Protein AF-A0A351G0K6-F1 (afdb_monomer_lite)

Foldseek 3Di:
DVVVVVVVVVVVVVVVPPPPPDPPPDDDDDDDDDPPDQLVVVVVDDDPVVVVCVVVHPDDNPDDLDDPVHDLADSADPQSVCCQFQVHHCVQQVPRHLDVPGGDCVVRAGVVVVCCVVPVPDADEDEDQNVVCCVPRPPRHPDYDHVVVVVVVVVVVVVVVVPDPDDDD

pLDDT: mean 77.22, std 14.89, range [40.94, 98.0]

Sequence (169 aa):
MLIRSILVFLIALSGYSTLQAQDAVKPHVLVIGIDGLRPDAMQQAKTPNIDTLIQNGAVSFRCQIMGERYRNNDTVTAPGGSSILAGVWADKHGVQRNSFKVKHFDAYPHFFARIKSQFPSLKTASFLDLPQTNECVVARLIFSTDMKRVRRRALDQKKMRSSRPKLPN

Structure (mmCIF, N/CA/C/O backbone):
data_AF-A0A351G0K6-F1
#
_entry.id   AF-A0A351G0K6-F1
#
loop_
_atom_site.group_PDB
_atom_site.id
_atom_site.type_symbol
_atom_site.label_atom_id
_atom_site.label_alt_id
_atom_site.label_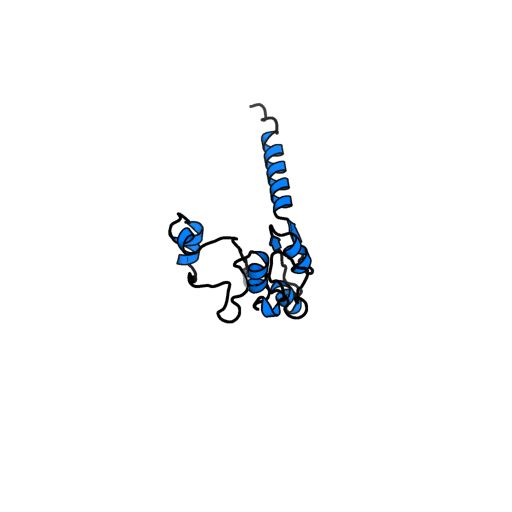comp_id
_atom_site.label_asym_id
_atom_site.label_entity_id
_atom_site.label_seq_id
_atom_site.pdbx_PDB_ins_code
_atom_site.Cartn_x
_atom_site.Cartn_y
_atom_site.Cartn_z
_atom_site.occupancy
_atom_site.B_iso_or_equiv
_atom_site.auth_seq_id
_atom_site.auth_comp_id
_atom_site.auth_asym_id
_atom_site.auth_atom_id
_atom_site.pdbx_PDB_model_num
ATOM 1 N N . MET A 1 1 ? -58.801 2.829 44.694 1.00 62.06 1 MET A N 1
ATOM 2 C CA . MET A 1 1 ? -58.514 2.589 43.257 1.00 62.06 1 MET A CA 1
ATOM 3 C C . MET A 1 1 ? -57.379 3.476 42.740 1.00 62.06 1 MET A C 1
ATOM 5 O O . MET A 1 1 ? -56.520 2.962 42.043 1.00 62.06 1 MET A O 1
ATOM 9 N N . LEU A 1 2 ? -57.292 4.738 43.181 1.00 66.12 2 LEU A N 1
ATOM 10 C CA . LEU A 1 2 ? -56.274 5.717 42.764 1.00 66.12 2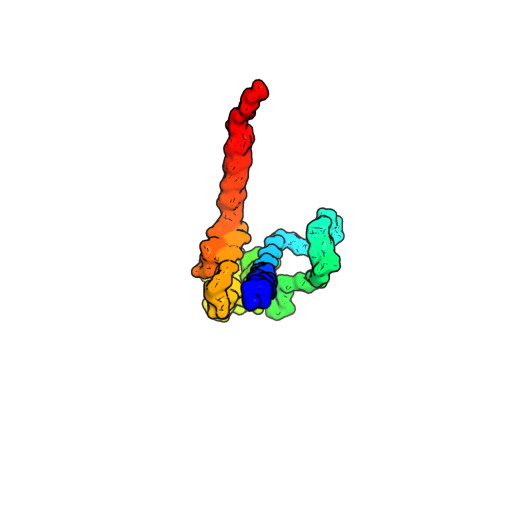 LEU A CA 1
ATOM 11 C C . LEU A 1 2 ? -54.801 5.292 42.988 1.00 66.12 2 LEU A C 1
ATOM 13 O O . LEU A 1 2 ? -53.973 5.448 42.101 1.00 66.12 2 LEU A O 1
ATOM 17 N N . ILE A 1 3 ? -54.479 4.681 44.135 1.00 65.44 3 ILE A N 1
ATOM 18 C CA . ILE A 1 3 ? -53.099 4.279 44.492 1.00 65.44 3 ILE A CA 1
ATOM 19 C C . ILE A 1 3 ? -52.579 3.127 43.611 1.00 65.44 3 ILE A C 1
ATOM 21 O O . ILE A 1 3 ? -51.408 3.107 43.241 1.00 65.44 3 ILE A O 1
ATOM 25 N N . ARG A 1 4 ? -53.456 2.194 43.210 1.00 58.16 4 ARG A N 1
ATOM 26 C CA . ARG A 1 4 ? -53.103 1.102 42.283 1.00 58.16 4 ARG A CA 1
ATOM 27 C C . ARG A 1 4 ? -52.808 1.632 40.878 1.00 58.16 4 ARG A C 1
ATOM 29 O O . ARG A 1 4 ? -51.881 1.151 40.239 1.00 58.16 4 ARG A O 1
ATOM 36 N N . SER A 1 5 ? -53.542 2.649 40.428 1.00 60.28 5 SER A N 1
ATOM 37 C CA . SER A 1 5 ? -53.327 3.286 39.124 1.00 60.28 5 SER A CA 1
ATOM 38 C C . SER A 1 5 ? -52.017 4.081 39.062 1.00 60.28 5 SER A C 1
ATOM 40 O O . SER A 1 5 ? -51.322 4.018 38.053 1.00 60.28 5 SER A O 1
ATOM 42 N N . ILE A 1 6 ? -51.632 4.763 40.149 1.00 68.62 6 ILE A N 1
ATOM 43 C CA . ILE A 1 6 ? -50.361 5.508 40.237 1.00 68.62 6 ILE A CA 1
ATOM 44 C C . ILE A 1 6 ? -49.155 4.555 40.234 1.00 68.62 6 ILE A C 1
ATOM 46 O O . ILE A 1 6 ? -48.156 4.824 39.570 1.00 68.62 6 ILE A O 1
ATOM 50 N N . LEU A 1 7 ? -49.260 3.408 40.916 1.00 61.66 7 LEU A N 1
ATOM 51 C CA . LEU A 1 7 ? -48.182 2.417 40.972 1.00 61.66 7 LEU A CA 1
ATOM 52 C C . LEU A 1 7 ? -47.925 1.756 39.605 1.00 61.66 7 LEU A C 1
ATOM 54 O O . LEU A 1 7 ? -46.775 1.586 39.211 1.00 61.66 7 LEU A O 1
ATOM 58 N N . VAL A 1 8 ? -48.983 1.449 38.846 1.00 65.38 8 VAL A N 1
ATOM 59 C CA . VAL A 1 8 ? -48.863 0.912 37.475 1.00 65.38 8 VAL A CA 1
ATOM 60 C C . VAL A 1 8 ? -48.235 1.943 36.531 1.00 65.38 8 VAL A C 1
ATOM 62 O O . VAL A 1 8 ? -47.404 1.585 35.699 1.00 65.38 8 VAL A O 1
ATOM 65 N N . PHE A 1 9 ? -48.564 3.227 36.695 1.00 62.88 9 PHE A N 1
ATOM 66 C CA . PHE A 1 9 ? -47.999 4.301 35.877 1.00 62.88 9 PHE A CA 1
ATOM 67 C C . PHE A 1 9 ? -46.504 4.537 36.164 1.00 62.88 9 PHE A C 1
ATOM 69 O O . PHE A 1 9 ? -45.729 4.730 35.232 1.00 62.88 9 PHE A O 1
ATOM 76 N N . LEU A 1 10 ? -46.062 4.444 37.426 1.00 62.06 10 LEU A N 1
ATOM 77 C CA . LEU A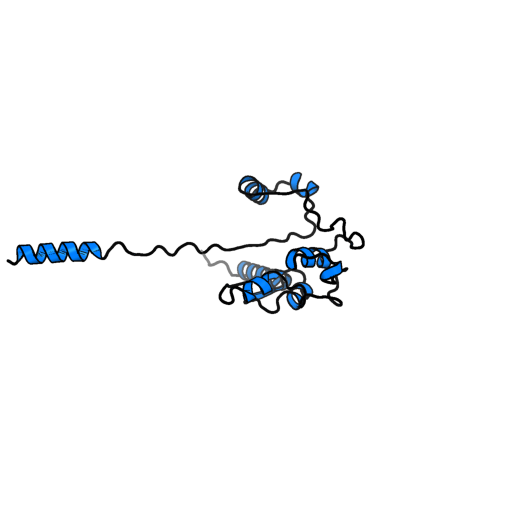 1 10 ? -44.644 4.573 37.807 1.00 62.06 10 LEU A CA 1
ATOM 78 C C . LEU A 1 10 ? -43.782 3.377 37.358 1.00 62.06 10 LEU A C 1
ATOM 80 O O . LEU A 1 10 ? -42.624 3.554 36.972 1.00 62.06 10 LEU A O 1
ATOM 84 N N . ILE A 1 11 ? -44.343 2.164 37.346 1.00 63.09 11 ILE A N 1
ATOM 85 C CA . ILE A 1 11 ? -43.668 0.972 36.803 1.00 63.09 11 ILE A CA 1
ATOM 86 C C . ILE A 1 11 ? -43.565 1.061 35.271 1.00 63.09 11 ILE A C 1
ATOM 88 O O . ILE A 1 11 ? -42.528 0.731 34.704 1.00 63.09 11 ILE A O 1
ATOM 92 N N . ALA A 1 12 ? -44.590 1.586 34.592 1.00 60.12 12 ALA A N 1
ATOM 93 C CA . ALA A 1 12 ? -44.527 1.828 33.152 1.00 60.12 12 ALA A CA 1
ATOM 94 C C . ALA A 1 12 ? -43.506 2.923 32.788 1.00 60.12 12 ALA A C 1
ATOM 96 O O . ALA A 1 12 ? -42.783 2.774 31.808 1.00 60.12 12 ALA A O 1
ATOM 97 N N . LEU A 1 13 ? -43.394 3.990 33.590 1.00 58.88 13 LEU A N 1
ATOM 98 C CA . LEU A 1 13 ? -42.485 5.114 33.326 1.00 58.88 13 LEU A CA 1
ATOM 99 C C . LEU A 1 13 ? -41.005 4.776 33.591 1.00 58.88 13 LEU A C 1
ATOM 101 O O . LEU A 1 13 ? -40.125 5.317 32.928 1.00 58.88 13 LEU A O 1
ATOM 105 N N . SER A 1 14 ? -40.721 3.847 34.510 1.00 59.53 14 SER A N 1
ATOM 106 C CA . SER A 1 14 ? -39.356 3.354 34.769 1.00 59.53 14 SER A CA 1
ATOM 107 C C . SER A 1 14 ? -38.834 2.389 33.694 1.00 59.53 14 SER A C 1
ATOM 109 O O . SER A 1 14 ? -37.621 2.237 33.560 1.00 59.53 14 SER A O 1
ATOM 111 N N . GLY A 1 15 ? -39.716 1.802 32.875 1.00 55.22 15 GLY A N 1
ATOM 112 C CA . GLY A 1 15 ? -39.344 0.947 31.741 1.00 55.22 15 GLY A CA 1
ATOM 113 C C . GLY A 1 15 ? -38.884 1.694 30.480 1.00 55.22 15 GLY A C 1
ATOM 114 O O . GLY A 1 15 ? -38.290 1.077 29.600 1.00 55.22 15 GLY A O 1
ATOM 115 N N . TYR A 1 16 ? -39.118 3.008 30.377 1.00 55.78 16 TYR A N 1
ATOM 116 C CA . TYR A 1 16 ? -38.752 3.793 29.184 1.00 55.78 16 TYR A CA 1
ATOM 117 C C . TYR A 1 16 ? -37.301 4.302 29.180 1.00 55.78 16 TYR A C 1
ATOM 119 O O . TYR A 1 16 ? -36.817 4.750 28.141 1.00 55.78 16 TYR A O 1
ATOM 127 N N . SER A 1 17 ? -36.584 4.237 30.304 1.00 56.28 17 SER A N 1
ATOM 128 C CA . SER A 1 17 ? -35.349 5.017 30.486 1.00 56.28 17 SER A CA 1
ATOM 129 C C . SER A 1 17 ? -34.032 4.286 30.191 1.00 56.28 17 SER A C 1
ATOM 131 O O . SER A 1 17 ? -32.978 4.848 30.473 1.00 56.28 17 SER A O 1
ATOM 133 N N . THR A 1 18 ? -34.020 3.070 29.631 1.00 55.19 18 THR A N 1
ATOM 134 C CA . THR A 1 18 ? -32.754 2.311 29.456 1.00 55.19 18 THR A CA 1
ATOM 135 C C . THR A 1 18 ? -32.498 1.711 28.071 1.00 55.19 18 THR A C 1
ATOM 137 O O . THR A 1 18 ? -31.628 0.859 27.924 1.00 55.19 18 THR A O 1
ATOM 140 N N . LEU A 1 19 ? -33.149 2.210 27.018 1.00 51.12 19 LEU A N 1
ATOM 141 C CA . LEU A 1 19 ? -32.819 1.854 25.628 1.00 51.12 19 LEU A CA 1
ATOM 142 C C . LEU A 1 19 ? -32.258 3.052 24.850 1.00 51.12 19 LEU A C 1
ATOM 144 O O . LEU A 1 19 ? -32.692 3.362 23.745 1.00 51.12 19 LEU A O 1
ATOM 148 N N . GLN A 1 20 ? -31.247 3.724 25.405 1.00 56.88 20 GLN A N 1
ATOM 149 C CA . GLN A 1 20 ? -30.306 4.443 24.547 1.00 56.88 20 GLN A CA 1
ATOM 150 C C . GLN A 1 20 ? -29.309 3.419 24.006 1.00 56.88 20 GLN A C 1
ATOM 152 O O . GLN A 1 20 ? -28.388 3.004 24.705 1.00 56.88 20 GLN A O 1
ATOM 157 N N . ALA A 1 21 ? -29.523 2.979 22.764 1.00 59.69 21 ALA A N 1
ATOM 158 C CA . ALA A 1 21 ? -28.512 2.246 22.017 1.00 59.69 21 ALA A CA 1
ATOM 159 C C . ALA A 1 21 ? -27.254 3.121 21.961 1.00 59.69 21 ALA A C 1
ATOM 161 O O . ALA A 1 21 ? -27.256 4.184 21.343 1.00 59.69 21 ALA A O 1
ATOM 162 N N . GLN A 1 22 ? -26.201 2.712 22.665 1.00 61.66 22 GLN A N 1
ATOM 163 C CA . GLN A 1 22 ? -24.909 3.369 22.571 1.00 61.66 22 GLN A CA 1
ATOM 164 C C . GLN A 1 22 ? -24.448 3.226 21.120 1.00 61.66 22 GLN A C 1
ATOM 166 O O . GLN A 1 22 ? -24.363 2.101 20.623 1.00 61.66 22 GLN A O 1
ATOM 171 N N . ASP A 1 23 ? -24.230 4.346 20.423 1.00 65.88 23 ASP A N 1
ATOM 172 C CA . ASP A 1 23 ? -23.748 4.331 19.042 1.00 65.88 23 ASP A CA 1
ATOM 173 C C . ASP A 1 23 ? -22.516 3.428 18.970 1.00 65.88 23 ASP A C 1
ATOM 175 O O . ASP A 1 23 ? -21.463 3.736 19.535 1.00 65.88 23 ASP A O 1
ATOM 179 N N . ALA A 1 24 ? -22.663 2.274 18.317 1.00 73.81 24 ALA A N 1
ATOM 180 C CA . ALA A 1 24 ? -21.575 1.323 18.194 1.00 73.81 24 ALA A CA 1
ATOM 181 C C . ALA A 1 24 ? -20.399 2.028 17.513 1.00 73.81 24 ALA A C 1
ATOM 183 O O . ALA A 1 24 ? -20.560 2.633 16.445 1.00 73.81 24 ALA A O 1
ATOM 184 N N . VAL A 1 25 ? -19.216 1.957 18.129 1.00 75.81 25 VAL A N 1
ATOM 185 C CA . VAL A 1 25 ? -17.992 2.509 17.548 1.00 75.81 25 VAL A CA 1
ATOM 186 C C . VAL A 1 25 ? -17.808 1.880 16.173 1.00 75.81 25 VAL A C 1
ATOM 188 O O . VAL A 1 25 ? -17.563 0.680 16.048 1.00 75.81 25 VAL A O 1
ATOM 191 N N . LYS A 1 26 ? -17.953 2.691 15.123 1.00 81.12 26 LYS A N 1
ATOM 192 C CA . LYS A 1 26 ? -17.753 2.219 13.755 1.00 81.12 26 LYS A CA 1
ATOM 193 C C . LYS A 1 26 ? -16.251 2.054 13.530 1.00 81.12 26 LYS A C 1
ATOM 195 O O . LYS A 1 26 ? -15.520 3.040 13.670 1.00 81.12 26 LYS A O 1
ATOM 200 N N . PRO A 1 27 ? -15.772 0.844 13.201 1.00 87.75 27 PRO A N 1
ATOM 201 C CA . PRO A 1 27 ? -14.357 0.628 12.963 1.00 87.75 27 PRO A CA 1
ATOM 202 C C . PRO A 1 27 ? -13.907 1.447 11.750 1.00 87.75 27 PRO A C 1
ATOM 204 O O . PRO A 1 27 ? -14.595 1.514 10.729 1.00 87.75 27 PRO A O 1
ATOM 207 N N . HIS A 1 28 ? -12.735 2.064 11.866 1.00 90.44 28 HIS A N 1
ATOM 208 C CA . HIS A 1 28 ? -12.079 2.785 10.781 1.00 90.44 28 HIS A CA 1
ATOM 209 C C . HIS A 1 28 ? -10.780 2.076 10.405 1.00 90.44 28 HIS A C 1
ATOM 211 O O . HIS A 1 28 ? -10.112 1.496 11.258 1.00 90.44 28 HIS A O 1
ATOM 217 N N . VAL A 1 29 ? -10.407 2.162 9.129 1.00 91.12 29 VAL A N 1
ATOM 218 C CA . VAL A 1 29 ? -9.133 1.644 8.622 1.00 91.12 29 VAL A CA 1
ATOM 219 C C . VAL A 1 29 ? -8.267 2.819 8.192 1.00 91.12 29 VAL A C 1
ATOM 221 O O . VAL A 1 29 ? -8.688 3.638 7.374 1.00 91.12 29 VAL A O 1
ATOM 224 N N . LEU A 1 30 ? -7.051 2.882 8.732 1.00 91.25 30 LEU A N 1
ATOM 225 C CA . LEU A 1 30 ? -6.023 3.842 8.347 1.00 91.25 30 LEU A CA 1
ATOM 226 C C . LEU A 1 30 ? -4.837 3.088 7.747 1.00 91.25 30 LEU A C 1
ATOM 228 O O . LEU A 1 30 ? -4.293 2.184 8.374 1.00 91.25 30 LEU A O 1
ATOM 232 N N . VAL A 1 31 ? -4.426 3.488 6.545 1.00 89.88 31 VAL A N 1
ATOM 233 C CA . VAL A 1 31 ? -3.229 2.967 5.876 1.00 89.88 31 VAL A CA 1
ATOM 234 C C . VAL A 1 31 ? -2.206 4.091 5.793 1.00 89.88 31 VAL A C 1
ATOM 236 O O . VAL A 1 31 ? -2.501 5.153 5.248 1.00 89.88 31 VAL A O 1
ATOM 239 N N . ILE A 1 32 ? -1.009 3.856 6.331 1.00 90.44 32 ILE A N 1
ATOM 240 C CA . ILE A 1 32 ? 0.103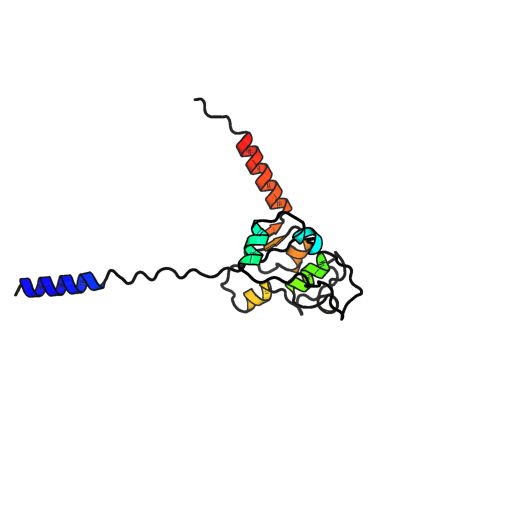 4.810 6.312 1.00 90.44 32 ILE A CA 1
ATOM 241 C C . ILE A 1 32 ? 1.236 4.200 5.489 1.00 90.44 32 ILE A C 1
ATOM 243 O O . ILE A 1 32 ? 1.790 3.169 5.861 1.00 90.44 32 ILE A O 1
ATOM 247 N N . GLY A 1 33 ? 1.577 4.839 4.370 1.00 87.94 33 GLY A N 1
ATOM 248 C CA . GLY A 1 33 ? 2.769 4.515 3.588 1.00 87.94 33 GLY A CA 1
ATOM 249 C C . GLY A 1 33 ? 3.900 5.480 3.927 1.00 87.94 33 GLY A C 1
ATOM 250 O O . GLY A 1 33 ? 3.696 6.691 3.888 1.00 87.94 33 GLY A O 1
ATOM 251 N N . ILE A 1 34 ? 5.081 4.951 4.249 1.00 89.19 34 ILE A N 1
ATOM 252 C CA . ILE A 1 34 ? 6.286 5.744 4.524 1.00 89.19 34 ILE A CA 1
ATOM 253 C C . ILE A 1 34 ? 7.319 5.395 3.452 1.00 89.19 34 ILE A C 1
ATOM 255 O O . ILE A 1 34 ? 7.816 4.270 3.410 1.00 89.19 34 ILE A O 1
ATOM 259 N N . ASP A 1 35 ? 7.606 6.346 2.563 1.00 85.75 35 ASP A N 1
ATOM 260 C CA . ASP A 1 35 ? 8.584 6.151 1.489 1.00 85.75 35 ASP A CA 1
ATOM 261 C C . ASP A 1 35 ? 10.007 6.028 2.064 1.00 85.75 35 ASP A C 1
ATOM 263 O O . ASP A 1 35 ? 10.358 6.699 3.036 1.00 85.75 35 ASP A O 1
ATOM 267 N N . GLY A 1 36 ? 10.817 5.142 1.484 1.00 87.19 36 GLY A N 1
ATOM 268 C CA . GLY A 1 36 ? 12.197 4.898 1.907 1.00 87.19 36 GLY A CA 1
ATOM 269 C C . GLY A 1 36 ? 12.366 4.285 3.304 1.00 87.19 36 GLY A C 1
ATOM 270 O O . GLY A 1 36 ? 13.487 4.271 3.817 1.00 87.19 36 GLY A O 1
ATOM 271 N N . LEU A 1 37 ? 11.299 3.774 3.937 1.00 90.38 37 LEU A N 1
ATOM 272 C CA . LEU A 1 37 ? 11.374 3.172 5.272 1.00 90.38 37 LEU A CA 1
ATOM 273 C C . LEU A 1 37 ? 12.077 1.810 5.235 1.00 90.38 37 LEU A C 1
ATOM 275 O O . LEU A 1 37 ? 11.459 0.758 5.073 1.00 90.38 37 LEU A O 1
ATOM 279 N N . ARG A 1 38 ? 13.393 1.834 5.419 1.00 91.25 38 ARG A N 1
ATOM 280 C CA . ARG A 1 38 ? 14.205 0.626 5.541 1.00 91.25 38 ARG A CA 1
ATOM 281 C C . ARG A 1 38 ? 14.013 -0.054 6.909 1.00 91.25 38 ARG A C 1
ATOM 283 O O . ARG A 1 38 ? 14.172 0.622 7.929 1.00 91.25 38 ARG A O 1
ATOM 290 N N . PRO A 1 39 ? 13.750 -1.377 6.963 1.00 92.12 39 PRO A N 1
ATOM 291 C CA . PRO A 1 39 ? 13.558 -2.091 8.228 1.00 92.12 39 PRO A CA 1
ATOM 292 C C . PRO A 1 39 ? 14.764 -2.043 9.171 1.00 92.12 39 PRO A C 1
ATOM 294 O O . PRO A 1 39 ? 14.583 -1.966 10.383 1.00 92.12 39 PRO A O 1
ATOM 297 N N . ASP A 1 40 ? 15.987 -2.094 8.643 1.00 93.94 40 ASP A N 1
ATOM 298 C CA . ASP A 1 40 ? 17.215 -2.099 9.443 1.00 93.94 40 ASP A CA 1
ATOM 299 C C . ASP A 1 40 ? 17.509 -0.732 10.072 1.00 93.94 40 ASP A C 1
ATOM 301 O O . ASP A 1 40 ? 17.912 -0.663 11.231 1.00 93.94 40 ASP A O 1
ATOM 305 N N . ALA A 1 41 ? 17.249 0.353 9.340 1.00 93.88 41 ALA A N 1
ATOM 306 C CA . ALA A 1 41 ? 17.374 1.711 9.861 1.00 93.88 41 ALA A CA 1
ATOM 307 C C . ALA A 1 41 ? 16.281 2.032 10.894 1.00 93.88 41 ALA A C 1
ATOM 309 O O . ALA A 1 41 ? 16.566 2.654 11.913 1.00 93.88 41 ALA A O 1
ATOM 310 N N . MET A 1 42 ? 15.042 1.586 10.652 1.00 94.81 42 MET A N 1
ATOM 311 C CA . MET A 1 42 ? 13.921 1.806 11.572 1.00 94.81 42 MET A CA 1
ATOM 312 C C . MET A 1 42 ? 14.181 1.141 12.929 1.00 94.81 42 MET A C 1
ATOM 314 O O . MET A 1 42 ? 14.045 1.799 13.951 1.00 94.81 42 MET A O 1
ATOM 318 N N . GLN A 1 43 ? 14.667 -0.106 12.938 1.00 94.12 43 GLN A N 1
ATOM 319 C CA . GLN A 1 43 ? 14.980 -0.839 14.174 1.00 94.12 43 GLN A CA 1
ATOM 320 C C . GLN A 1 43 ? 16.124 -0.225 15.003 1.00 94.12 43 GLN A C 1
ATOM 322 O O . GLN A 1 43 ? 16.222 -0.494 16.195 1.00 94.12 43 GLN A O 1
ATOM 327 N N . GLN A 1 44 ? 16.994 0.586 14.394 1.00 96.19 44 GLN A N 1
ATOM 328 C CA . GLN A 1 44 ? 18.067 1.303 15.100 1.00 96.19 44 GLN A CA 1
ATOM 329 C C . GLN A 1 44 ? 17.629 2.689 15.593 1.00 96.19 44 GLN A C 1
ATOM 331 O O . GLN A 1 44 ? 18.301 3.300 16.426 1.00 96.19 44 GLN A O 1
ATOM 336 N N . ALA A 1 45 ? 16.530 3.219 15.057 1.00 96.00 45 ALA A N 1
ATOM 337 C CA . ALA A 1 45 ? 16.038 4.544 15.385 1.00 96.00 45 ALA A CA 1
ATOM 338 C C . ALA A 1 45 ? 15.206 4.534 16.678 1.00 96.00 45 ALA A C 1
ATOM 340 O O . ALA A 1 45 ? 14.644 3.524 17.085 1.00 96.00 45 ALA A O 1
ATOM 341 N N . LYS A 1 46 ? 15.088 5.698 17.326 1.00 97.38 46 LYS A N 1
ATOM 342 C CA . LYS A 1 46 ? 14.151 5.888 18.444 1.00 97.38 46 LYS A CA 1
ATOM 343 C C . LYS A 1 46 ? 12.767 6.217 17.888 1.00 97.38 46 LYS A C 1
ATOM 345 O O . LYS A 1 46 ? 12.524 7.363 17.504 1.00 97.38 46 LYS A O 1
ATOM 350 N N . THR A 1 47 ? 11.868 5.236 17.847 1.00 96.12 47 THR A N 1
ATOM 351 C CA . THR A 1 47 ? 10.556 5.351 17.189 1.00 96.12 47 THR A CA 1
ATOM 352 C C . THR A 1 47 ? 9.382 5.014 18.114 1.00 96.12 47 THR A C 1
ATOM 354 O O . THR A 1 47 ? 8.552 4.183 17.754 1.00 96.12 47 THR A O 1
ATOM 357 N N . PRO A 1 48 ? 9.198 5.714 19.252 1.00 96.88 48 PRO A N 1
ATOM 358 C CA . PRO A 1 48 ? 8.298 5.279 20.333 1.00 96.88 48 PRO A CA 1
ATOM 359 C C . PRO A 1 48 ? 6.853 4.985 19.892 1.00 96.88 48 PRO A C 1
ATOM 361 O O . PRO A 1 48 ? 6.215 4.061 20.396 1.00 96.88 48 PRO A O 1
ATOM 364 N N . ASN A 1 49 ? 6.331 5.729 18.912 1.00 97.44 49 ASN A N 1
ATOM 365 C CA . ASN A 1 49 ? 4.987 5.494 18.376 1.00 97.44 49 ASN A CA 1
ATOM 366 C C . ASN A 1 49 ? 4.909 4.238 17.491 1.00 97.44 49 ASN A C 1
ATOM 368 O O . ASN A 1 49 ? 3.924 3.509 17.557 1.00 97.44 49 ASN A O 1
ATOM 372 N N . ILE A 1 50 ? 5.930 3.974 16.669 1.00 96.31 50 ILE A N 1
ATOM 373 C CA . ILE A 1 50 ? 5.998 2.753 15.850 1.00 96.31 50 ILE A CA 1
ATOM 374 C C . ILE A 1 50 ? 6.257 1.550 16.758 1.00 96.31 50 ILE A C 1
ATOM 376 O O . ILE A 1 50 ? 5.609 0.521 16.593 1.00 96.31 50 ILE A O 1
ATOM 380 N N . ASP A 1 51 ? 7.117 1.706 17.764 1.00 96.75 51 ASP A N 1
ATOM 381 C CA . ASP A 1 51 ? 7.416 0.674 18.758 1.00 96.75 51 ASP A CA 1
ATOM 382 C C . ASP A 1 51 ? 6.133 0.246 19.484 1.00 96.75 51 ASP A C 1
ATOM 384 O O . ASP A 1 51 ? 5.850 -0.943 19.614 1.00 96.75 51 ASP A O 1
ATOM 388 N N . THR A 1 52 ? 5.294 1.216 19.863 1.00 98.00 52 THR A N 1
ATOM 389 C CA . THR A 1 52 ? 3.981 0.955 20.470 1.00 98.00 52 THR A CA 1
ATOM 390 C C . THR A 1 52 ? 3.048 0.200 19.515 1.00 98.00 52 THR A C 1
ATOM 392 O O . THR A 1 52 ? 2.367 -0.733 19.940 1.00 98.00 52 THR A O 1
ATOM 395 N N . LEU A 1 53 ? 3.014 0.558 18.224 1.00 96.81 53 LEU A N 1
ATOM 396 C CA . LEU A 1 53 ? 2.208 -0.159 17.224 1.00 96.81 53 LEU A CA 1
ATOM 397 C C . LEU A 1 53 ? 2.679 -1.605 17.029 1.00 96.81 53 LEU A C 1
ATOM 399 O O . LEU A 1 53 ? 1.850 -2.498 16.877 1.00 96.81 53 LEU A O 1
ATOM 403 N N . ILE A 1 54 ? 3.993 -1.840 17.052 1.00 96.00 54 ILE A N 1
ATOM 404 C CA . ILE A 1 54 ? 4.578 -3.179 16.944 1.00 96.00 54 ILE A CA 1
ATOM 405 C C . ILE A 1 54 ? 4.212 -4.023 18.168 1.00 96.00 54 ILE A C 1
ATOM 407 O O . ILE A 1 54 ? 3.767 -5.155 18.010 1.00 96.00 54 ILE A O 1
ATOM 411 N N . GLN A 1 55 ? 4.359 -3.469 19.375 1.00 97.69 55 GLN A N 1
ATOM 412 C CA . GLN A 1 55 ? 4.068 -4.171 20.631 1.00 97.69 55 GLN A CA 1
ATOM 413 C C . GLN A 1 55 ? 2.596 -4.579 20.761 1.00 97.69 55 GLN A C 1
ATOM 415 O O . GLN A 1 55 ? 2.300 -5.624 21.331 1.00 97.69 55 GLN A O 1
ATOM 420 N N . ASN A 1 56 ? 1.680 -3.767 20.230 1.00 98.00 56 ASN A N 1
ATOM 421 C CA . ASN A 1 56 ? 0.234 -3.985 20.337 1.00 98.00 56 ASN A CA 1
ATOM 422 C C . ASN A 1 56 ? -0.386 -4.574 19.058 1.00 98.00 56 ASN A C 1
ATOM 424 O O . ASN A 1 56 ? -1.608 -4.570 18.906 1.00 98.00 56 ASN A O 1
ATOM 428 N N . GLY A 1 57 ? 0.435 -5.039 18.115 1.00 96.50 57 GLY A N 1
ATOM 429 C CA . GLY A 1 57 ? -0.017 -5.454 16.793 1.00 96.50 57 GLY A CA 1
ATOM 430 C C . GLY A 1 57 ? 0.776 -6.624 16.225 1.00 96.50 57 GLY A C 1
ATOM 431 O O . GLY A 1 57 ? 1.304 -7.464 16.948 1.00 96.50 57 GLY A O 1
ATOM 432 N N . ALA A 1 58 ? 0.836 -6.685 14.897 1.00 96.75 58 ALA A N 1
ATOM 433 C CA . ALA A 1 58 ? 1.613 -7.675 14.164 1.00 96.75 58 ALA A CA 1
ATOM 434 C C . ALA A 1 58 ? 2.602 -6.969 13.235 1.00 96.75 58 ALA A C 1
ATOM 436 O O . ALA A 1 58 ? 2.262 -5.972 12.594 1.00 96.75 58 ALA A O 1
ATOM 437 N N . VAL A 1 59 ? 3.821 -7.501 13.135 1.00 95.56 59 VAL A N 1
ATOM 438 C CA . VAL A 1 59 ? 4.891 -6.913 12.324 1.00 95.56 59 VAL A CA 1
ATOM 439 C C . VAL A 1 59 ? 5.628 -7.974 11.515 1.00 95.56 59 VAL A C 1
ATOM 441 O O . VAL A 1 59 ? 5.826 -9.101 11.963 1.00 95.56 59 VAL A O 1
ATOM 444 N N . SER A 1 60 ? 6.072 -7.591 10.317 1.00 94.19 60 SER A N 1
ATOM 445 C CA . SER A 1 60 ? 7.039 -8.357 9.534 1.00 94.19 60 SER A CA 1
ATOM 446 C C . SER A 1 60 ? 8.112 -7.433 8.971 1.00 94.19 60 SER A C 1
ATOM 448 O O . SER A 1 60 ? 7.833 -6.568 8.144 1.00 94.19 60 SER A O 1
ATOM 450 N N . PHE A 1 61 ? 9.362 -7.667 9.372 1.00 92.38 61 PHE A N 1
ATOM 451 C CA . PHE A 1 61 ? 10.540 -6.978 8.828 1.00 92.38 61 PHE A CA 1
ATOM 452 C C . PHE A 1 61 ? 11.085 -7.621 7.551 1.00 92.38 61 PHE A C 1
ATOM 454 O O . PHE A 1 61 ? 12.101 -7.186 7.017 1.00 92.38 61 PHE A O 1
ATOM 461 N N . ARG A 1 62 ? 10.416 -8.670 7.061 1.00 89.56 62 ARG A N 1
ATOM 462 C CA . ARG A 1 62 ? 10.820 -9.441 5.878 1.00 89.56 62 ARG A CA 1
ATOM 463 C C . ARG A 1 62 ? 9.915 -9.179 4.674 1.00 89.56 62 ARG A C 1
ATOM 465 O O . ARG A 1 62 ? 10.013 -9.890 3.681 1.00 89.56 62 ARG A O 1
ATOM 472 N N . CYS A 1 63 ? 9.022 -8.192 4.767 1.00 86.94 63 CYS A N 1
ATOM 473 C CA . CYS A 1 63 ? 8.158 -7.800 3.660 1.00 86.94 63 CYS A CA 1
ATOM 474 C C . CYS A 1 63 ? 9.005 -7.244 2.509 1.00 86.94 63 CYS A C 1
ATOM 476 O O . CYS A 1 63 ? 9.788 -6.314 2.702 1.00 86.94 63 CYS A O 1
ATOM 478 N N . GLN A 1 64 ? 8.852 -7.818 1.317 1.00 83.88 64 GLN A N 1
ATOM 479 C CA . GLN A 1 64 ? 9.571 -7.398 0.119 1.00 83.88 64 GLN A CA 1
ATOM 480 C C . GLN A 1 64 ? 8.595 -6.795 -0.885 1.00 83.88 64 GLN A C 1
ATOM 482 O O . GLN A 1 64 ? 7.556 -7.375 -1.191 1.00 83.88 64 GLN A O 1
ATOM 487 N N . ILE A 1 65 ? 8.957 -5.630 -1.425 1.00 79.31 65 ILE A N 1
ATOM 488 C CA . ILE A 1 65 ? 8.187 -4.958 -2.481 1.00 79.31 65 ILE A CA 1
ATOM 489 C C . ILE A 1 65 ? 8.466 -5.543 -3.873 1.00 79.31 65 ILE A C 1
ATOM 491 O O . ILE A 1 65 ? 7.783 -5.232 -4.846 1.00 79.31 65 ILE A O 1
ATOM 495 N N . MET A 1 66 ? 9.474 -6.407 -3.956 1.00 72.81 66 MET A N 1
ATOM 496 C CA . MET A 1 66 ? 9.827 -7.179 -5.133 1.00 72.81 66 MET A CA 1
ATOM 497 C C . MET A 1 66 ? 9.659 -8.654 -4.800 1.00 72.81 66 MET A C 1
ATOM 499 O O . MET A 1 66 ? 10.265 -9.147 -3.854 1.00 72.81 66 MET A O 1
ATOM 503 N N . GLY A 1 67 ? 8.823 -9.352 -5.561 1.00 66.62 67 GLY A N 1
ATOM 504 C CA . GLY A 1 67 ? 8.696 -10.800 -5.446 1.00 66.62 67 GLY A CA 1
ATOM 505 C C . GLY A 1 67 ? 9.782 -11.527 -6.236 1.00 66.62 67 GLY A C 1
ATOM 506 O O . GLY A 1 67 ? 10.362 -10.983 -7.176 1.00 66.62 67 GLY A O 1
ATOM 507 N N . GLU A 1 68 ? 9.988 -12.809 -5.933 1.00 68.38 68 GLU A N 1
ATOM 508 C CA . GLU A 1 68 ? 10.878 -13.685 -6.712 1.00 68.38 68 GLU A CA 1
ATOM 509 C C . GLU A 1 68 ? 10.522 -13.706 -8.204 1.00 68.38 68 GLU A C 1
ATOM 511 O O . GLU A 1 68 ? 11.404 -13.767 -9.057 1.00 68.38 68 GLU A O 1
ATOM 516 N N . ARG A 1 69 ? 9.223 -13.585 -8.495 1.00 64.81 69 ARG A N 1
ATOM 517 C CA . ARG A 1 69 ? 8.626 -13.588 -9.832 1.00 64.81 69 ARG A CA 1
ATOM 518 C C . ARG A 1 69 ? 9.017 -12.386 -10.699 1.00 64.81 69 ARG A C 1
ATOM 520 O O . ARG A 1 69 ? 8.997 -12.514 -11.919 1.00 64.81 69 ARG A O 1
ATOM 527 N N . TYR A 1 70 ? 9.321 -11.222 -10.120 1.00 65.12 70 TYR A N 1
ATOM 528 C CA . TYR A 1 70 ? 9.561 -10.003 -10.900 1.00 65.12 70 TYR A CA 1
ATOM 529 C C . TYR A 1 70 ? 10.710 -9.178 -10.316 1.00 65.12 70 TYR A C 1
ATOM 531 O O . TYR A 1 70 ? 10.515 -8.345 -9.430 1.00 65.12 70 TYR A O 1
ATOM 539 N N . ARG A 1 71 ? 11.918 -9.424 -10.838 1.00 64.56 71 ARG A N 1
ATOM 540 C CA . ARG A 1 71 ? 13.176 -8.813 -10.373 1.00 64.56 71 ARG A CA 1
ATOM 541 C C . ARG A 1 71 ? 13.687 -7.654 -11.231 1.00 64.56 71 ARG A C 1
ATOM 543 O O . ARG A 1 71 ? 14.632 -6.990 -10.836 1.00 64.56 71 ARG A O 1
ATOM 550 N N . ASN A 1 72 ? 13.058 -7.387 -12.375 1.00 62.44 72 ASN A N 1
ATOM 551 C CA . ASN A 1 72 ? 13.514 -6.360 -13.324 1.00 62.44 72 ASN A CA 1
ATOM 552 C C . ASN A 1 72 ? 13.027 -4.943 -12.980 1.00 62.44 72 ASN A C 1
ATOM 554 O O . ASN A 1 72 ? 13.159 -4.030 -13.791 1.00 62.44 72 ASN A O 1
ATOM 558 N N . ASN A 1 73 ? 12.403 -4.767 -11.818 1.00 63.38 73 ASN A N 1
ATOM 559 C CA . ASN A 1 73 ? 11.972 -3.467 -11.334 1.00 63.38 73 ASN A CA 1
ATOM 560 C C . ASN A 1 73 ? 12.956 -2.955 -10.292 1.00 63.38 73 ASN A C 1
ATOM 562 O O . ASN A 1 73 ? 13.452 -3.736 -9.496 1.00 63.38 73 ASN A O 1
ATOM 566 N N . ASP A 1 74 ? 13.168 -1.654 -10.228 1.00 67.50 74 ASP A N 1
ATOM 567 C CA . ASP A 1 74 ? 13.916 -1.070 -9.121 1.00 67.50 74 ASP A CA 1
ATOM 568 C C . ASP A 1 74 ? 12.976 -0.858 -7.917 1.00 67.50 74 ASP A C 1
ATOM 570 O O . ASP A 1 74 ? 11.750 -0.763 -8.071 1.00 67.50 74 ASP A O 1
ATOM 574 N N . THR A 1 75 ? 13.524 -0.739 -6.701 1.00 77.12 75 THR A N 1
ATOM 575 C CA . THR A 1 75 ? 12.766 -0.331 -5.501 1.00 77.12 75 THR A CA 1
ATOM 576 C C . THR A 1 75 ? 12.406 1.153 -5.586 1.00 77.12 75 THR A C 1
ATOM 578 O O . THR A 1 75 ? 12.979 2.004 -4.908 1.00 77.12 75 THR A O 1
ATOM 581 N N . VAL A 1 76 ? 11.480 1.462 -6.489 1.00 81.75 76 VAL A N 1
ATOM 582 C CA . VAL A 1 76 ? 11.060 2.808 -6.866 1.00 81.75 76 VAL A CA 1
ATOM 583 C C . VAL A 1 76 ? 9.638 3.050 -6.365 1.00 81.75 76 VAL A C 1
ATOM 585 O O . VAL A 1 76 ? 8.792 2.151 -6.379 1.00 81.75 76 VAL A O 1
ATOM 588 N N . THR A 1 77 ? 9.370 4.283 -5.933 1.00 83.69 77 THR A N 1
ATOM 589 C CA . THR A 1 77 ? 8.126 4.688 -5.267 1.00 83.69 77 THR A CA 1
ATOM 590 C C . THR A 1 77 ? 6.864 4.305 -6.043 1.00 83.69 77 THR A C 1
ATOM 592 O O . THR A 1 77 ? 5.977 3.660 -5.482 1.00 83.69 77 THR A O 1
ATOM 595 N N . ALA A 1 78 ? 6.745 4.679 -7.326 1.00 84.38 78 ALA A N 1
ATOM 596 C CA . ALA A 1 78 ? 5.491 4.474 -8.057 1.00 84.38 78 ALA A CA 1
ATOM 597 C C . ALA A 1 78 ? 5.161 2.992 -8.316 1.00 84.38 78 ALA A C 1
ATOM 599 O O . ALA A 1 78 ? 4.014 2.608 -8.065 1.00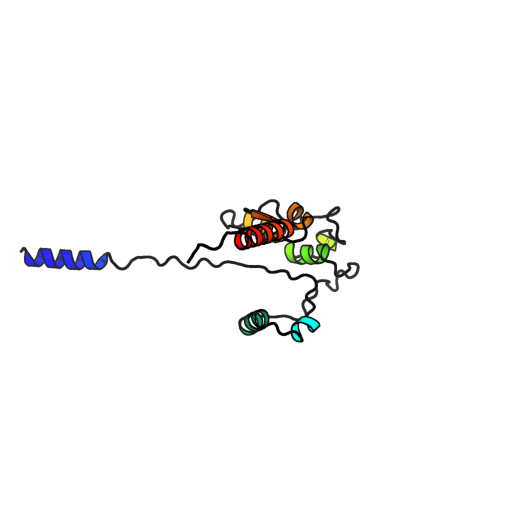 84.38 78 ALA A O 1
ATOM 600 N N . PRO A 1 79 ? 6.103 2.133 -8.756 1.00 87.00 79 PRO A N 1
ATOM 601 C CA . PRO A 1 79 ? 5.840 0.702 -8.874 1.00 87.00 79 PRO A CA 1
ATOM 602 C C . PRO A 1 79 ? 5.481 0.039 -7.543 1.00 87.00 79 PRO A C 1
ATOM 604 O O . PRO A 1 79 ? 4.462 -0.644 -7.468 1.00 87.00 79 PRO A O 1
ATOM 607 N N . GLY A 1 80 ? 6.262 0.283 -6.484 1.00 86.69 80 GLY A N 1
ATOM 608 C CA . GLY A 1 80 ? 6.026 -0.339 -5.181 1.00 86.69 80 GLY A CA 1
ATOM 609 C C . GLY A 1 80 ? 4.691 0.080 -4.568 1.00 86.69 80 GLY A C 1
ATOM 610 O O . GLY A 1 80 ? 3.887 -0.764 -4.170 1.00 86.69 80 GLY A O 1
ATOM 611 N N . GLY A 1 81 ? 4.393 1.381 -4.587 1.00 86.69 81 GLY A N 1
ATOM 612 C CA . GLY A 1 81 ? 3.095 1.893 -4.154 1.00 86.69 81 GLY A CA 1
ATOM 613 C C . GLY A 1 81 ? 1.938 1.302 -4.965 1.00 86.69 81 GLY A C 1
ATOM 614 O O . GLY A 1 81 ? 0.922 0.914 -4.394 1.00 86.69 81 GLY A O 1
ATOM 615 N N . SER A 1 82 ? 2.103 1.153 -6.282 1.00 87.44 82 SER A N 1
ATOM 616 C CA . SER A 1 82 ? 1.089 0.524 -7.140 1.00 87.44 82 SER A CA 1
ATOM 617 C C . SER A 1 82 ? 0.861 -0.945 -6.784 1.00 87.44 82 SER A C 1
ATOM 619 O O . SER A 1 82 ? -0.291 -1.375 -6.747 1.00 87.44 82 SER A O 1
ATOM 621 N N . SER A 1 83 ? 1.920 -1.699 -6.468 1.00 89.00 83 SER A N 1
ATOM 622 C CA . SER A 1 83 ? 1.796 -3.100 -6.054 1.00 89.00 83 SER A CA 1
ATOM 623 C C . SER A 1 83 ? 1.034 -3.244 -4.734 1.00 89.00 83 SER A C 1
ATOM 625 O O . SER A 1 83 ? 0.117 -4.059 -4.646 1.00 89.00 83 SER A O 1
ATOM 627 N N . ILE A 1 84 ? 1.337 -2.398 -3.741 1.00 89.19 84 ILE A N 1
ATOM 628 C CA . ILE A 1 84 ? 0.612 -2.358 -2.456 1.00 89.19 84 ILE A CA 1
ATOM 629 C C . ILE A 1 84 ? -0.872 -2.041 -2.677 1.00 89.19 84 ILE A C 1
ATOM 631 O O . ILE A 1 84 ? -1.744 -2.671 -2.085 1.00 89.19 84 ILE A O 1
ATOM 635 N N . LEU A 1 85 ? -1.171 -1.066 -3.538 1.00 88.00 85 LEU A N 1
ATOM 636 C CA . LEU A 1 85 ? -2.537 -0.591 -3.749 1.00 88.00 85 LEU A CA 1
ATOM 637 C C . LEU A 1 85 ? -3.390 -1.563 -4.569 1.00 88.00 85 LEU A C 1
ATOM 639 O O . LEU A 1 85 ? -4.575 -1.719 -4.270 1.00 88.00 85 LEU A O 1
ATOM 643 N N . ALA A 1 86 ? -2.818 -2.179 -5.606 1.00 89.75 86 ALA A N 1
ATOM 644 C CA . ALA A 1 86 ? -3.527 -3.058 -6.536 1.00 89.75 86 ALA A CA 1
ATOM 645 C C . ALA A 1 86 ? -3.505 -4.542 -6.126 1.00 89.75 86 ALA A C 1
ATOM 647 O O . ALA A 1 86 ? -4.321 -5.317 -6.629 1.00 89.75 86 ALA A O 1
ATOM 648 N N . GLY A 1 87 ? -2.594 -4.942 -5.230 1.00 90.38 87 GLY A N 1
ATOM 649 C CA . GLY A 1 87 ? -2.441 -6.329 -4.777 1.00 90.38 87 GLY A CA 1
ATOM 650 C C . GLY A 1 87 ? -1.839 -7.265 -5.831 1.00 90.38 87 GLY A C 1
ATOM 651 O O . GLY A 1 87 ? -2.023 -8.478 -5.763 1.00 90.38 87 GLY A O 1
ATOM 652 N N . VAL A 1 88 ? -1.154 -6.715 -6.835 1.00 90.19 88 VAL A N 1
ATOM 653 C CA . VAL A 1 88 ? -0.480 -7.462 -7.907 1.00 90.19 88 VAL A CA 1
ATOM 654 C C . VAL A 1 88 ? 0.900 -6.865 -8.167 1.00 90.19 88 VAL A C 1
ATOM 656 O O . VAL A 1 88 ? 1.155 -5.734 -7.775 1.00 90.19 88 VAL A O 1
ATOM 659 N N . TRP A 1 89 ? 1.786 -7.599 -8.836 1.00 89.81 89 TRP A N 1
ATOM 660 C CA . TRP A 1 89 ? 3.125 -7.111 -9.178 1.00 89.81 89 TRP A CA 1
ATOM 661 C C . TRP A 1 89 ? 3.121 -6.207 -10.423 1.00 89.81 89 TRP A C 1
ATOM 663 O O . TRP A 1 89 ? 2.120 -6.098 -11.143 1.00 89.81 89 TRP A O 1
ATOM 673 N N . ALA A 1 90 ? 4.258 -5.556 -10.683 1.00 87.75 90 ALA A N 1
ATOM 674 C CA . ALA A 1 90 ? 4.416 -4.593 -11.773 1.00 87.75 90 ALA A CA 1
ATOM 675 C C . ALA A 1 90 ? 4.275 -5.180 -13.185 1.00 87.75 90 ALA A C 1
ATOM 677 O O . ALA A 1 90 ? 3.888 -4.442 -14.092 1.00 87.75 90 ALA A O 1
ATOM 678 N N . ASP A 1 91 ? 4.484 -6.490 -13.360 1.00 87.94 91 ASP A N 1
ATOM 679 C CA . ASP A 1 91 ? 4.151 -7.215 -14.597 1.00 87.94 91 ASP A CA 1
ATOM 680 C C . ASP A 1 91 ? 2.650 -7.138 -14.923 1.00 87.94 91 ASP A C 1
ATOM 682 O O . ASP A 1 91 ? 2.271 -7.090 -16.089 1.00 87.94 91 ASP A O 1
ATOM 686 N N . LYS A 1 92 ? 1.793 -7.080 -13.898 1.00 90.94 92 LYS A N 1
ATOM 687 C CA . LYS A 1 92 ? 0.337 -7.000 -14.043 1.00 90.94 92 LYS A CA 1
ATOM 688 C C . LYS A 1 92 ? -0.175 -5.571 -14.077 1.00 90.94 92 LYS A C 1
ATOM 690 O O . LYS A 1 92 ? -0.915 -5.218 -14.987 1.00 90.94 92 LYS A O 1
ATOM 695 N N . HIS A 1 93 ? 0.190 -4.732 -13.105 1.00 89.69 93 HIS A N 1
ATOM 696 C CA . HIS A 1 93 ? -0.347 -3.365 -13.061 1.00 89.69 93 HIS A CA 1
ATOM 697 C C . HIS A 1 93 ? 0.326 -2.406 -14.059 1.00 89.69 93 HIS A C 1
ATOM 699 O O . HIS A 1 93 ? -0.189 -1.309 -14.269 1.00 89.69 93 HIS A O 1
ATOM 705 N N . GLY A 1 94 ? 1.452 -2.787 -14.675 1.00 89.31 94 GLY A N 1
ATOM 706 C CA . GLY A 1 94 ? 2.109 -2.064 -15.777 1.00 89.31 94 GLY A CA 1
ATOM 707 C C . GLY A 1 94 ? 3.007 -0.888 -15.369 1.00 89.31 94 GLY A C 1
ATOM 708 O O . GLY A 1 94 ? 3.766 -0.373 -16.187 1.00 89.31 94 GLY A O 1
ATOM 709 N N . VAL A 1 95 ? 2.976 -0.479 -14.098 1.00 87.69 95 VAL A N 1
ATOM 710 C CA . VAL A 1 95 ? 3.795 0.629 -13.570 1.00 87.69 95 VAL A CA 1
ATOM 711 C C . VAL A 1 95 ? 5.183 0.105 -13.208 1.00 87.69 95 VAL A C 1
ATOM 713 O O . VAL A 1 95 ? 5.366 -0.466 -12.139 1.00 87.69 95 VAL A O 1
ATOM 716 N N . GLN A 1 96 ? 6.157 0.299 -14.097 1.00 85.44 96 GLN A N 1
ATOM 717 C CA . GLN A 1 96 ? 7.531 -0.205 -13.926 1.00 85.44 96 GLN A CA 1
ATOM 718 C C . GLN A 1 96 ? 8.564 0.876 -13.572 1.00 85.44 96 GLN A C 1
ATOM 720 O O . GLN A 1 96 ? 9.713 0.575 -13.286 1.00 85.44 96 GLN A O 1
ATOM 725 N N . ARG A 1 97 ? 8.192 2.157 -13.629 1.00 83.81 97 ARG A N 1
ATOM 726 C CA . ARG A 1 97 ? 9.054 3.298 -13.270 1.00 83.81 97 ARG A CA 1
ATOM 727 C C . ARG A 1 97 ? 8.210 4.362 -12.567 1.00 83.81 97 ARG A C 1
ATOM 729 O O . ARG A 1 97 ? 7.003 4.187 -12.419 1.00 83.81 97 ARG A O 1
ATOM 736 N N . ASN A 1 98 ? 8.809 5.497 -12.202 1.00 82.56 98 ASN A N 1
ATOM 737 C CA . ASN A 1 98 ? 8.097 6.698 -11.730 1.00 82.56 98 ASN A CA 1
ATOM 738 C C . ASN A 1 98 ? 7.312 7.406 -12.855 1.00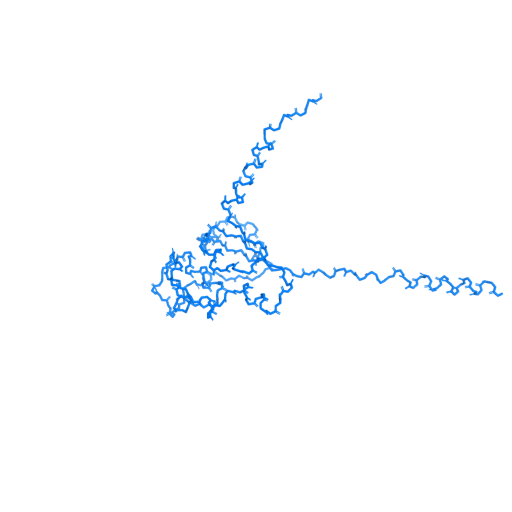 82.56 98 ASN A C 1
ATOM 740 O O . ASN A 1 98 ? 7.480 8.591 -13.121 1.00 82.56 98 ASN A O 1
ATOM 744 N N . SER A 1 99 ? 6.476 6.651 -13.562 1.00 80.69 99 SER A N 1
ATOM 745 C CA . SER A 1 99 ? 5.651 7.101 -14.674 1.00 80.69 99 SER A CA 1
ATOM 746 C C . SER A 1 99 ? 4.423 6.205 -14.783 1.00 80.69 99 SER A C 1
ATOM 748 O O . SER A 1 99 ? 4.538 4.983 -14.790 1.00 80.69 99 SER A O 1
ATOM 750 N N . PHE A 1 100 ? 3.253 6.822 -14.932 1.00 80.94 100 PHE A N 1
ATOM 751 C CA . PHE A 1 100 ? 1.959 6.142 -15.056 1.00 80.94 100 PHE A CA 1
ATOM 752 C C . PHE A 1 100 ? 1.452 6.097 -16.508 1.00 80.94 100 PHE A C 1
ATOM 754 O O . PHE A 1 100 ? 0.242 6.021 -16.748 1.00 80.94 100 PHE A O 1
ATOM 761 N N . LYS A 1 101 ? 2.366 6.194 -17.488 1.00 83.31 101 LYS A N 1
ATOM 762 C CA . LYS A 1 101 ? 2.036 6.143 -18.924 1.00 83.31 101 LYS A CA 1
ATOM 763 C C . LYS A 1 101 ? 1.423 4.799 -19.319 1.00 83.31 101 LYS A C 1
ATOM 765 O O . LYS A 1 101 ? 0.410 4.778 -20.005 1.00 83.31 101 LYS A O 1
ATOM 770 N N . VAL A 1 102 ? 2.008 3.704 -18.839 1.00 83.56 102 VAL A N 1
ATOM 771 C CA . VAL A 1 102 ? 1.471 2.347 -18.989 1.00 83.56 102 VAL A CA 1
ATOM 772 C C . VAL A 1 102 ? 0.941 1.913 -17.630 1.00 83.56 102 VAL A C 1
ATOM 774 O O . VAL A 1 102 ? 1.679 1.906 -16.646 1.00 83.56 102 VAL A O 1
ATOM 777 N N . LYS A 1 103 ? -0.360 1.631 -17.561 1.00 86.25 103 LYS A N 1
ATOM 778 C CA . LYS A 1 103 ? -1.044 1.201 -16.339 1.00 86.25 103 LYS A CA 1
ATOM 779 C C . LYS A 1 103 ? -2.275 0.374 -16.685 1.00 86.25 103 LYS A C 1
ATOM 781 O O . LYS A 1 103 ? -2.968 0.675 -17.652 1.00 86.25 103 LYS A O 1
ATOM 786 N N . HIS A 1 104 ? -2.561 -0.626 -15.861 1.00 90.69 104 HIS A N 1
ATOM 787 C CA . HIS A 1 104 ? -3.675 -1.557 -16.057 1.00 90.69 104 HIS A CA 1
ATOM 788 C C . HIS A 1 104 ? -4.637 -1.554 -14.860 1.00 90.69 104 HIS A C 1
ATOM 790 O O . HIS A 1 104 ? -5.135 -2.601 -14.455 1.00 90.69 104 HIS A O 1
ATOM 796 N N . PHE A 1 105 ? -4.891 -0.384 -14.262 1.00 87.88 105 PHE A N 1
ATOM 797 C CA . PHE A 1 105 ? -5.738 -0.277 -13.065 1.00 87.88 105 PHE A CA 1
ATOM 798 C C . PHE A 1 105 ? -7.223 -0.572 -13.312 1.00 87.88 105 PHE A C 1
ATOM 800 O O . PHE A 1 105 ? -7.929 -0.868 -12.355 1.00 87.88 105 PHE A O 1
ATOM 807 N N . ASP A 1 106 ? -7.688 -0.584 -14.562 1.00 88.06 106 ASP A N 1
ATOM 808 C CA . ASP A 1 106 ? -9.043 -1.052 -14.884 1.00 88.06 106 ASP A CA 1
ATOM 809 C C . ASP A 1 106 ? -9.178 -2.568 -14.666 1.00 88.06 106 ASP A C 1
ATOM 811 O O . ASP A 1 106 ? -10.161 -3.038 -14.098 1.00 88.06 106 ASP A O 1
ATOM 815 N N . ALA A 1 107 ? -8.150 -3.337 -15.048 1.00 92.62 107 ALA A N 1
ATOM 816 C CA . ALA A 1 107 ? -8.080 -4.782 -14.818 1.00 92.62 107 ALA A CA 1
ATOM 817 C C . ALA A 1 107 ? -7.630 -5.127 -13.386 1.00 92.62 107 ALA A C 1
ATOM 819 O O . ALA A 1 107 ? -8.054 -6.129 -12.807 1.00 92.62 107 ALA A O 1
ATOM 820 N N . TYR A 1 108 ? -6.780 -4.282 -12.797 1.00 91.94 108 TYR A N 1
ATOM 821 C CA . TYR A 1 108 ? -6.226 -4.445 -11.454 1.00 91.94 108 TYR A CA 1
ATOM 822 C C . TYR A 1 108 ? -6.555 -3.229 -10.581 1.00 91.94 108 TYR A C 1
ATOM 824 O O . TYR A 1 108 ? -5.662 -2.438 -10.259 1.00 91.94 108 TYR A O 1
ATOM 832 N N . PRO A 1 109 ? -7.830 -3.055 -10.187 1.00 88.88 109 PRO A N 1
ATOM 833 C CA . PRO A 1 109 ? -8.242 -1.892 -9.423 1.00 88.88 109 PRO A CA 1
ATOM 834 C C . PRO A 1 109 ? -7.590 -1.877 -8.047 1.00 88.88 109 PRO A C 1
ATOM 836 O O . PRO A 1 109 ? -7.462 -2.903 -7.367 1.00 88.88 109 PRO A O 1
ATOM 839 N N . HIS A 1 110 ? -7.225 -0.672 -7.630 1.00 86.19 110 HIS A N 1
ATOM 840 C CA . HIS A 1 110 ? -6.727 -0.388 -6.295 1.00 86.19 110 HIS A CA 1
ATOM 841 C C . HIS A 1 110 ? -7.783 -0.703 -5.222 1.00 86.19 110 HIS A C 1
ATOM 843 O O . HIS A 1 110 ? -8.993 -0.676 -5.477 1.00 86.19 110 HIS A O 1
ATOM 849 N N . PHE A 1 111 ? -7.342 -0.948 -3.987 1.00 87.19 111 PHE A N 1
ATOM 850 C CA . PHE A 1 111 ? -8.241 -1.391 -2.920 1.00 87.19 111 PHE A CA 1
ATOM 851 C C . PHE A 1 111 ? -9.382 -0.396 -2.626 1.00 87.19 111 PHE A C 1
ATOM 853 O O . PHE A 1 111 ? -10.498 -0.829 -2.358 1.00 87.19 111 PHE A O 1
ATOM 860 N N . PHE A 1 112 ? -9.176 0.924 -2.757 1.00 86.25 112 PHE A N 1
ATOM 861 C CA . PHE A 1 112 ? -10.271 1.894 -2.577 1.00 86.25 112 PHE A CA 1
ATOM 862 C C . PHE A 1 112 ? -11.410 1.724 -3.596 1.00 86.25 112 PHE A C 1
ATOM 864 O O . PHE A 1 112 ? -12.575 1.873 -3.230 1.00 86.25 112 PHE A O 1
ATOM 871 N N . ALA A 1 113 ? -11.100 1.404 -4.859 1.00 85.62 113 ALA A N 1
ATOM 872 C CA . ALA A 1 113 ? -12.119 1.146 -5.875 1.00 85.62 113 ALA A CA 1
ATOM 873 C C . ALA A 1 113 ? -12.888 -0.136 -5.547 1.00 85.62 113 ALA A C 1
ATOM 875 O O . ALA A 1 113 ? -14.108 -0.160 -5.686 1.00 85.62 113 ALA A O 1
ATOM 876 N N . ARG A 1 114 ? -12.197 -1.164 -5.036 1.00 89.38 114 ARG A N 1
ATOM 877 C CA . ARG A 1 114 ? -12.828 -2.408 -4.568 1.00 89.38 114 ARG A CA 1
ATOM 878 C C . ARG A 1 114 ? -13.768 -2.151 -3.389 1.00 89.38 114 ARG A C 1
ATOM 880 O O . ARG A 1 114 ? -14.929 -2.543 -3.455 1.00 89.38 114 ARG A O 1
ATOM 887 N N . ILE A 1 115 ? -13.313 -1.395 -2.384 1.00 89.69 115 ILE A N 1
ATOM 888 C CA . ILE A 1 115 ? -14.140 -0.976 -1.240 1.00 89.69 115 ILE A CA 1
ATOM 889 C C . ILE A 1 115 ? -15.382 -0.232 -1.725 1.00 89.69 115 ILE A C 1
ATOM 891 O O . ILE A 1 115 ? -16.484 -0.561 -1.307 1.00 89.69 115 ILE A O 1
ATOM 895 N N . LYS A 1 116 ? -15.236 0.744 -2.627 1.00 87.25 116 LYS A N 1
ATOM 896 C CA . LYS A 1 116 ? -16.378 1.509 -3.146 1.00 87.25 116 LYS A CA 1
ATOM 897 C C . LYS A 1 116 ? -17.323 0.685 -4.016 1.00 87.25 116 LYS A C 1
ATOM 899 O O . LYS A 1 116 ? -18.510 0.986 -4.036 1.00 87.25 116 LYS A O 1
ATOM 904 N N . SER A 1 117 ? -16.819 -0.333 -4.708 1.00 89.94 117 SER A N 1
ATOM 905 C CA . SER A 1 117 ? -17.648 -1.255 -5.486 1.00 89.94 117 SER A CA 1
ATOM 906 C C . SER A 1 117 ? -18.518 -2.139 -4.594 1.00 89.94 117 SER A C 1
ATOM 908 O O . SER A 1 117 ? -19.657 -2.409 -4.955 1.00 89.94 117 SER A O 1
ATOM 910 N N . GLN A 1 118 ? -17.993 -2.606 -3.458 1.00 93.12 118 GLN A N 1
ATOM 911 C CA . GLN A 1 118 ? -18.729 -3.482 -2.536 1.00 93.12 118 GLN A CA 1
ATOM 912 C C . GLN A 1 118 ? -19.555 -2.700 -1.511 1.00 93.12 118 GLN A C 1
ATOM 914 O O . GLN A 1 118 ? -20.652 -3.110 -1.150 1.00 93.12 118 GLN A O 1
ATOM 919 N N . PHE A 1 119 ? -19.046 -1.552 -1.064 1.00 91.00 119 PHE A N 1
ATOM 920 C CA . PHE A 1 119 ? -19.642 -0.728 -0.019 1.00 91.00 119 PHE A CA 1
ATOM 921 C C . PHE A 1 119 ? -19.691 0.750 -0.450 1.00 91.00 119 PHE A C 1
ATOM 923 O O . PHE A 1 119 ? -18.923 1.583 0.050 1.00 91.00 119 PHE A O 1
ATOM 930 N N . PRO A 1 120 ? -20.600 1.123 -1.372 1.00 89.69 120 PRO A N 1
ATOM 931 C CA . PRO A 1 120 ? -20.649 2.476 -1.937 1.00 89.69 120 PRO A CA 1
ATOM 932 C C . PRO A 1 120 ? -20.829 3.589 -0.892 1.00 89.69 120 PRO A C 1
ATOM 934 O O . PRO A 1 120 ? -20.316 4.701 -1.072 1.00 89.69 120 PRO A O 1
ATOM 937 N N . SER A 1 121 ? -21.509 3.278 0.218 1.00 88.88 121 SER A N 1
ATOM 938 C CA . SER A 1 121 ? -21.805 4.197 1.322 1.00 88.88 121 SER A CA 1
ATOM 939 C C . SER A 1 121 ? -20.604 4.515 2.221 1.00 88.88 121 SER A C 1
ATOM 941 O O . SER A 1 121 ? -20.631 5.530 2.922 1.00 88.88 121 SER A O 1
ATOM 943 N N . LEU A 1 122 ? -19.534 3.704 2.206 1.00 88.31 122 LEU A N 1
ATOM 944 C CA . LEU A 1 122 ? -18.358 3.950 3.045 1.00 88.31 122 LEU A CA 1
ATOM 945 C C . LEU A 1 122 ? -17.616 5.200 2.595 1.00 88.31 122 LEU A C 1
ATOM 947 O O . LEU A 1 122 ? -17.409 5.429 1.406 1.00 88.31 122 LEU A O 1
ATOM 951 N N . LYS A 1 123 ? -17.169 6.013 3.549 1.00 87.81 123 LYS A N 1
ATOM 952 C CA . LYS A 1 123 ? -16.373 7.203 3.254 1.00 87.81 123 LYS A CA 1
ATOM 953 C C . LYS A 1 123 ? -14.907 6.818 3.110 1.00 87.81 123 LYS A C 1
ATOM 955 O O . LYS A 1 123 ? -14.370 6.092 3.938 1.00 87.81 123 LYS A O 1
ATOM 960 N N . THR A 1 124 ? -14.265 7.317 2.062 1.00 85.44 124 THR A N 1
ATOM 961 C CA . THR A 1 124 ? -12.863 7.030 1.755 1.00 85.44 124 THR A CA 1
ATOM 962 C C . THR A 1 124 ? -12.137 8.334 1.412 1.00 85.44 124 THR A C 1
ATOM 964 O O . THR A 1 124 ? -12.695 9.209 0.739 1.00 85.44 124 THR A O 1
ATOM 967 N N . ALA A 1 125 ? -10.903 8.474 1.898 1.00 84.12 125 ALA A N 1
ATOM 968 C CA . ALA A 1 125 ? -10.053 9.651 1.719 1.00 84.12 125 ALA A CA 1
ATOM 969 C C . ALA A 1 125 ? -8.592 9.224 1.516 1.00 84.12 125 ALA A C 1
ATOM 971 O O . ALA A 1 125 ? -8.177 8.189 2.038 1.00 84.12 125 ALA A O 1
ATOM 972 N N . SER A 1 126 ? -7.834 10.005 0.742 1.00 79.81 126 SER A N 1
ATOM 973 C CA . SER A 1 126 ? -6.414 9.759 0.471 1.00 79.81 126 SER A CA 1
ATOM 974 C C . SER A 1 126 ? -5.639 11.069 0.449 1.00 79.81 126 SER A C 1
ATOM 976 O O . SER A 1 126 ? -6.105 12.081 -0.080 1.00 79.81 126 SER A O 1
ATOM 978 N N . PHE A 1 127 ? -4.436 11.019 1.012 1.00 79.19 127 PHE A N 1
ATOM 979 C CA . PHE A 1 127 ? -3.489 12.122 1.076 1.00 79.19 127 PHE A CA 1
ATOM 980 C C . PHE A 1 127 ? -2.142 11.577 0.610 1.00 79.19 127 PHE A C 1
ATOM 982 O O . PHE A 1 127 ? -1.583 10.691 1.249 1.00 79.19 127 PHE A O 1
ATOM 989 N N . LEU A 1 128 ? -1.657 12.061 -0.533 1.00 73.69 128 LEU A N 1
ATOM 990 C CA . LEU A 1 128 ? -0.442 11.557 -1.175 1.00 73.69 128 LEU A CA 1
ATOM 991 C C . LEU A 1 128 ? 0.454 12.726 -1.587 1.00 73.69 128 LEU A C 1
ATOM 993 O O . LEU A 1 128 ? -0.036 13.784 -1.988 1.00 73.69 128 LEU A O 1
ATOM 997 N N . ASP A 1 129 ? 1.767 12.505 -1.520 1.00 65.44 129 ASP A N 1
ATOM 998 C CA . ASP A 1 129 ? 2.797 13.445 -1.988 1.00 65.44 129 ASP A CA 1
ATOM 999 C C . ASP A 1 129 ? 3.107 13.301 -3.492 1.00 65.44 129 ASP A C 1
ATOM 1001 O O . ASP A 1 129 ? 3.741 14.185 -4.073 1.00 65.44 129 ASP A O 1
ATOM 1005 N N . LEU A 1 130 ? 2.657 12.210 -4.138 1.00 63.19 130 LEU A N 1
ATOM 1006 C CA . LEU A 1 130 ? 2.842 11.949 -5.571 1.00 63.19 130 LEU A CA 1
ATOM 1007 C C . LEU A 1 130 ? 1.535 12.224 -6.349 1.00 63.19 130 LEU A C 1
ATOM 1009 O O . LEU A 1 130 ? 0.621 11.393 -6.322 1.00 63.19 130 LEU A O 1
ATOM 1013 N N . PRO A 1 131 ? 1.420 13.364 -7.063 1.00 59.03 131 PRO A N 1
ATOM 1014 C CA . PRO A 1 131 ? 0.162 13.794 -7.679 1.00 59.03 131 PRO A CA 1
ATOM 1015 C C . PRO A 1 131 ? -0.379 12.831 -8.741 1.00 59.03 131 PRO A C 1
ATOM 1017 O O . PRO A 1 131 ? -1.585 12.613 -8.803 1.00 59.03 131 PRO A O 1
ATOM 1020 N N . GLN A 1 132 ? 0.494 12.191 -9.529 1.00 59.62 132 GLN A N 1
ATOM 1021 C CA . GLN A 1 132 ? 0.052 11.270 -10.586 1.00 59.62 132 GLN A CA 1
ATOM 1022 C C . GLN A 1 132 ? -0.594 9.997 -10.022 1.00 59.62 132 GLN A C 1
ATOM 1024 O O . GLN A 1 132 ? -1.498 9.442 -10.644 1.00 59.62 132 GLN A O 1
ATOM 1029 N N . THR A 1 133 ? -0.183 9.562 -8.825 1.00 60.62 133 THR A N 1
ATOM 1030 C CA . THR A 1 133 ? -0.863 8.480 -8.102 1.00 60.62 133 THR A CA 1
ATOM 1031 C C . THR A 1 133 ? -2.261 8.926 -7.697 1.00 60.62 133 THR A C 1
ATOM 1033 O O . THR A 1 133 ? -3.208 8.173 -7.878 1.00 60.62 133 THR A O 1
ATOM 1036 N N . ASN A 1 134 ? -2.428 10.167 -7.227 1.00 60.09 134 ASN A N 1
ATOM 1037 C CA . ASN A 1 134 ? -3.755 10.705 -6.929 1.00 60.09 134 ASN A CA 1
ATOM 1038 C C . ASN A 1 134 ? -4.657 10.707 -8.178 1.00 60.09 134 ASN A C 1
ATOM 1040 O O . ASN A 1 134 ? -5.785 10.237 -8.127 1.00 60.09 134 ASN A O 1
ATOM 1044 N N . GLU A 1 135 ? -4.169 11.157 -9.327 1.00 58.97 135 GLU A N 1
ATOM 1045 C CA . GLU A 1 135 ? -4.996 11.219 -10.540 1.00 58.97 135 GLU A CA 1
ATOM 1046 C C . GLU A 1 135 ? -5.331 9.832 -11.117 1.00 58.97 135 GLU A C 1
ATOM 1048 O O . GLU A 1 135 ? -6.444 9.610 -11.587 1.00 58.97 135 GLU A O 1
ATOM 1053 N N . CYS A 1 136 ? -4.402 8.873 -11.041 1.00 56.34 136 CYS A N 1
ATOM 1054 C CA . CYS A 1 136 ? -4.575 7.544 -11.639 1.00 56.34 136 CYS A CA 1
ATOM 1055 C C . CYS A 1 136 ? -5.204 6.498 -10.700 1.00 56.34 136 CYS A C 1
ATOM 1057 O O . CYS A 1 136 ? -5.697 5.483 -11.182 1.00 56.34 136 CYS A O 1
ATOM 1059 N N . VAL A 1 137 ? -5.157 6.706 -9.380 1.00 52.91 137 VAL A N 1
ATOM 1060 C CA . VAL A 1 137 ? -5.578 5.726 -8.352 1.00 52.91 137 VAL A CA 1
ATOM 1061 C C . VAL A 1 137 ? -6.792 6.232 -7.556 1.00 52.91 137 VAL A C 1
ATOM 1063 O O . VAL A 1 137 ? -7.313 5.538 -6.694 1.00 52.91 137 VAL A O 1
ATOM 1066 N N . VAL A 1 138 ? -7.256 7.467 -7.770 1.00 53.91 138 VAL A N 1
ATOM 1067 C CA . VAL A 1 138 ? -8.167 8.130 -6.815 1.00 53.91 138 VAL A CA 1
ATOM 1068 C C . VAL A 1 138 ? -9.398 8.740 -7.490 1.00 53.91 138 VAL A C 1
ATOM 1070 O O . VAL A 1 138 ? -10.067 9.599 -6.924 1.00 53.91 138 VAL A O 1
ATOM 1073 N N . ALA A 1 139 ? -9.793 8.227 -8.658 1.00 47.12 139 ALA A N 1
ATOM 1074 C CA . ALA A 1 139 ? -10.983 8.669 -9.399 1.00 47.12 139 ALA A CA 1
ATOM 1075 C C . ALA A 1 139 ? -12.337 8.437 -8.671 1.00 47.12 139 ALA A C 1
ATOM 1077 O O . ALA A 1 139 ? -13.396 8.667 -9.248 1.00 47.12 139 ALA A O 1
ATOM 1078 N N . ARG A 1 140 ? -12.343 7.980 -7.407 1.00 45.81 140 ARG A N 1
ATOM 1079 C CA . ARG A 1 140 ? -13.556 7.632 -6.636 1.00 45.81 140 ARG A CA 1
ATOM 1080 C C . ARG A 1 140 ? -13.521 7.979 -5.138 1.00 45.81 140 ARG A C 1
ATOM 1082 O O . ARG A 1 140 ? -14.312 7.426 -4.370 1.00 45.81 140 ARG A O 1
ATOM 1089 N N . LEU A 1 141 ? -12.625 8.862 -4.688 1.00 49.75 141 LEU A N 1
ATOM 1090 C CA . LEU A 1 141 ? -12.626 9.308 -3.285 1.00 49.75 141 LEU A CA 1
ATOM 1091 C C . LEU A 1 141 ? -13.472 10.555 -3.060 1.00 49.75 141 LEU A C 1
ATOM 1093 O O . LEU A 1 141 ? -13.612 11.396 -3.940 1.00 49.75 141 LEU A O 1
ATOM 1097 N N . ILE A 1 142 ? -13.993 10.674 -1.838 1.00 40.94 142 ILE A N 1
ATOM 1098 C CA . ILE A 1 142 ? -14.769 11.840 -1.397 1.00 40.94 142 ILE A CA 1
ATOM 1099 C C . ILE A 1 142 ? -13.847 13.061 -1.251 1.00 40.94 142 ILE A C 1
ATOM 1101 O O . ILE A 1 142 ? -14.256 14.178 -1.545 1.00 40.94 142 ILE A O 1
ATOM 1105 N N . PHE A 1 143 ? -12.588 12.846 -0.850 1.00 43.78 143 PHE A N 1
ATOM 1106 C CA . PHE A 1 143 ? -11.552 13.875 -0.811 1.00 43.78 143 PHE A CA 1
ATOM 1107 C C . PHE A 1 143 ? -10.197 13.301 -1.235 1.00 43.78 143 PHE A C 1
ATOM 1109 O O . PHE A 1 143 ? -9.744 12.280 -0.713 1.00 43.78 143 PHE A O 1
ATOM 1116 N N . SER A 1 144 ? -9.550 13.998 -2.165 1.00 46.38 144 SER A N 1
ATOM 1117 C CA . SER A 1 144 ? -8.156 13.803 -2.550 1.00 46.38 144 SER A CA 1
ATOM 1118 C C . SER A 1 144 ? -7.471 15.164 -2.540 1.00 46.38 144 SER A C 1
ATOM 1120 O O . SER A 1 144 ? -8.035 16.170 -2.982 1.00 46.38 144 SER A O 1
ATOM 1122 N N . THR A 1 145 ? -6.277 15.243 -1.966 1.00 49.59 145 THR A N 1
ATOM 1123 C CA . THR A 1 145 ? -5.482 16.470 -1.981 1.00 49.59 145 THR A CA 1
ATOM 1124 C C . THR A 1 145 ? -3.997 16.133 -1.979 1.00 49.59 145 THR A C 1
ATOM 1126 O O . THR A 1 145 ? -3.551 15.196 -1.320 1.00 49.59 145 THR A O 1
ATOM 1129 N N . ASP A 1 146 ? -3.241 16.931 -2.729 1.00 56.69 146 ASP A N 1
ATOM 1130 C CA . ASP A 1 146 ? -1.781 16.945 -2.726 1.00 56.69 146 ASP A CA 1
ATOM 1131 C C . ASP A 1 146 ? -1.259 17.447 -1.368 1.00 56.69 146 ASP A C 1
ATOM 1133 O O . ASP A 1 146 ? -1.576 18.562 -0.928 1.00 56.69 146 ASP A O 1
ATOM 1137 N N . MET A 1 147 ? -0.432 16.639 -0.707 1.00 57.03 147 MET A N 1
ATOM 1138 C CA . MET A 1 147 ? 0.181 16.988 0.574 1.00 57.03 147 MET A CA 1
ATOM 1139 C C . MET A 1 147 ? 1.064 18.245 0.502 1.00 57.03 147 MET A C 1
ATOM 1141 O O . MET A 1 147 ? 1.108 19.001 1.477 1.00 57.03 147 MET A O 1
ATOM 1145 N N . LYS A 1 148 ? 1.644 18.599 -0.655 1.00 57.09 148 LYS A N 1
ATOM 1146 C CA . LYS A 1 148 ? 2.340 19.890 -0.846 1.00 57.09 148 LYS A CA 1
ATOM 1147 C C . LYS A 1 148 ? 1.396 21.084 -0.730 1.00 57.09 148 LYS A C 1
ATOM 1149 O O . LYS A 1 148 ? 1.812 22.177 -0.332 1.00 57.09 148 LYS A O 1
ATOM 1154 N N . ARG A 1 149 ? 0.122 20.909 -1.086 1.00 59.34 149 ARG A N 1
ATOM 1155 C CA . ARG A 1 149 ? -0.921 21.934 -0.936 1.00 59.34 149 ARG A CA 1
ATOM 1156 C C . ARG A 1 149 ? -1.405 22.015 0.515 1.00 59.34 149 ARG A C 1
ATOM 1158 O O . ARG A 1 149 ? -1.589 23.125 1.011 1.00 59.34 149 ARG A O 1
ATOM 1165 N N . VAL A 1 150 ? -1.530 20.883 1.217 1.00 61.53 150 VAL A N 1
ATOM 1166 C CA . VAL A 1 150 ? -1.824 20.855 2.669 1.00 61.53 150 VAL A CA 1
ATOM 1167 C C . VAL A 1 150 ? -0.717 21.543 3.456 1.00 61.53 150 VAL A C 1
ATOM 1169 O O . VAL A 1 150 ? -0.992 22.430 4.260 1.00 61.53 150 VAL A O 1
ATOM 1172 N N . ARG A 1 151 ? 0.542 21.184 3.180 1.00 62.78 151 ARG A N 1
ATOM 1173 C CA . ARG A 1 151 ? 1.718 21.741 3.851 1.00 62.78 151 ARG A CA 1
ATOM 1174 C C . ARG A 1 151 ? 1.806 23.254 3.672 1.00 62.78 151 ARG A C 1
ATOM 1176 O O . ARG A 1 151 ? 2.066 23.951 4.646 1.00 62.78 151 ARG A O 1
ATOM 1183 N N . ARG A 1 152 ? 1.527 23.767 2.467 1.00 65.38 152 ARG A N 1
ATOM 1184 C CA . ARG A 1 152 ? 1.436 25.216 2.215 1.00 65.38 152 ARG A CA 1
ATOM 1185 C C . ARG A 1 152 ? 0.347 25.879 3.059 1.00 65.38 152 ARG A C 1
ATOM 1187 O O . ARG A 1 152 ? 0.659 26.791 3.808 1.00 65.38 152 ARG A O 1
ATOM 1194 N N . ARG A 1 153 ? -0.881 25.350 3.059 1.00 70.00 153 ARG A N 1
ATOM 1195 C CA . ARG A 1 153 ? -1.981 25.899 3.877 1.00 70.00 153 ARG A CA 1
ATOM 1196 C C . ARG A 1 153 ? -1.686 25.878 5.379 1.00 70.00 153 ARG A C 1
ATOM 1198 O O . ARG A 1 153 ? -2.024 26.827 6.079 1.00 70.00 153 ARG A O 1
ATOM 1205 N N . ALA A 1 154 ? -1.048 24.818 5.873 1.00 68.12 154 ALA A N 1
ATOM 1206 C CA . ALA A 1 154 ? -0.644 24.714 7.273 1.00 68.12 154 ALA A CA 1
ATOM 1207 C C . ALA A 1 154 ? 0.444 25.743 7.632 1.00 68.12 154 ALA A C 1
ATOM 1209 O O . ALA A 1 154 ? 0.386 26.360 8.697 1.00 68.12 154 ALA A O 1
ATOM 1210 N N . LEU A 1 155 ? 1.412 25.968 6.735 1.00 71.19 155 LEU A N 1
ATOM 1211 C CA . LEU A 1 155 ? 2.430 27.013 6.884 1.00 71.19 155 LEU A CA 1
ATOM 1212 C C . LEU A 1 155 ? 1.807 28.414 6.851 1.00 71.19 155 LEU A C 1
ATOM 1214 O O . LEU A 1 155 ? 2.135 29.236 7.705 1.00 71.19 155 LEU A O 1
ATOM 1218 N N . ASP A 1 156 ? 0.866 28.660 5.941 1.00 77.19 156 ASP A N 1
ATOM 1219 C CA . ASP A 1 156 ? 0.153 29.934 5.825 1.00 77.19 156 ASP A CA 1
ATOM 1220 C C . ASP A 1 156 ? -0.682 30.222 7.084 1.00 77.19 156 ASP A C 1
ATOM 1222 O O . ASP A 1 156 ? -0.612 31.319 7.638 1.00 77.19 156 ASP A O 1
ATOM 1226 N N . GLN A 1 157 ? -1.396 29.221 7.618 1.00 72.06 157 GLN A N 1
ATOM 1227 C CA . GLN A 1 157 ? -2.118 29.344 8.891 1.00 72.06 157 GLN A CA 1
ATOM 1228 C C . GLN A 1 157 ? -1.182 29.608 10.073 1.00 72.06 157 GLN A C 1
ATOM 1230 O O . GLN A 1 157 ? -1.505 30.415 10.948 1.00 72.06 157 GLN A O 1
ATOM 1235 N N . LYS A 1 158 ? -0.020 28.948 10.114 1.00 75.12 158 LYS A N 1
ATOM 1236 C CA . LYS A 1 158 ? 0.984 29.181 11.158 1.00 75.12 158 LYS A CA 1
ATOM 1237 C C . LYS A 1 158 ? 1.533 30.608 11.076 1.00 75.12 158 LYS A C 1
ATOM 1239 O O . LYS A 1 158 ? 1.621 31.268 12.108 1.00 75.12 158 LYS A O 1
ATOM 1244 N N . LYS A 1 159 ? 1.803 31.105 9.863 1.00 76.00 159 LYS A N 1
ATOM 1245 C CA . LYS A 1 159 ? 2.266 32.477 9.609 1.00 76.00 159 LYS A CA 1
ATOM 1246 C C . LYS A 1 159 ? 1.219 33.516 10.021 1.00 76.00 159 LYS A C 1
ATOM 1248 O O . LYS A 1 159 ? 1.556 34.445 10.750 1.00 76.00 159 LYS A O 1
ATOM 1253 N N . MET A 1 160 ? -0.052 33.304 9.662 1.00 73.00 160 MET A N 1
ATOM 1254 C CA . MET A 1 160 ? -1.170 34.161 10.086 1.00 73.00 160 MET A CA 1
ATOM 1255 C C . MET A 1 160 ? -1.366 34.178 11.605 1.00 73.00 160 MET A C 1
ATOM 1257 O O . MET A 1 160 ? -1.706 35.213 12.170 1.00 73.00 160 MET A O 1
ATOM 1261 N N . ARG A 1 161 ? -1.170 33.041 12.285 1.00 73.69 161 ARG A N 1
ATOM 1262 C CA . ARG A 1 161 ? -1.240 32.973 13.752 1.00 73.69 161 ARG A CA 1
ATOM 1263 C C . ARG A 1 161 ? -0.089 33.727 14.416 1.00 73.69 161 ARG A C 1
ATOM 1265 O O . ARG A 1 161 ? -0.329 34.409 15.403 1.00 73.69 161 ARG A O 1
ATOM 1272 N N . SER A 1 162 ? 1.124 33.641 13.868 1.00 74.00 162 SER A N 1
ATOM 1273 C CA . SER A 1 162 ? 2.291 34.365 14.394 1.00 74.00 162 SER A CA 1
ATOM 1274 C C . SER A 1 162 ? 2.269 35.873 14.131 1.00 74.00 162 SER A C 1
ATOM 1276 O O . SER A 1 162 ? 2.942 36.609 14.840 1.00 74.00 162 SER A O 1
ATOM 1278 N N . SER A 1 163 ? 1.507 36.338 13.137 1.00 72.38 163 SER A N 1
ATOM 1279 C CA . SER A 1 163 ? 1.384 37.759 12.791 1.00 72.38 163 SER A CA 1
ATOM 1280 C C . SER A 1 163 ? 0.204 38.464 13.465 1.00 72.38 163 SER A C 1
ATOM 1282 O O . SER A 1 163 ? -0.043 39.632 13.172 1.00 72.38 163 SER A O 1
ATOM 1284 N N . ARG A 1 164 ? -0.566 37.783 14.329 1.00 73.44 164 ARG A N 1
ATOM 1285 C CA . ARG A 1 164 ? -1.636 38.448 15.084 1.00 73.44 164 ARG A CA 1
ATOM 1286 C C . ARG A 1 164 ? -1.021 39.367 16.145 1.00 73.44 164 ARG A C 1
ATOM 1288 O O . ARG A 1 164 ? -0.165 38.898 16.898 1.00 73.44 164 ARG A O 1
ATOM 1295 N N . PRO A 1 165 ? -1.453 40.638 16.234 1.00 70.88 165 PRO A N 1
ATOM 1296 C CA . PRO A 1 165 ? -1.021 41.514 17.312 1.00 70.88 165 PRO A CA 1
ATOM 1297 C C . PRO A 1 165 ? -1.400 40.871 18.647 1.00 70.88 165 PRO A C 1
ATOM 1299 O O . PRO A 1 165 ? -2.518 40.376 18.815 1.00 70.88 165 PRO A O 1
ATOM 1302 N N . LYS A 1 166 ? -0.443 40.820 19.578 1.00 67.25 166 LYS A N 1
ATOM 1303 C CA . LYS A 1 166 ? -0.723 40.375 20.943 1.00 67.25 166 LYS A CA 1
ATOM 1304 C C . LYS A 1 166 ? -1.711 41.366 21.552 1.00 67.25 166 LYS A C 1
ATOM 1306 O O . LYS A 1 166 ? -1.506 42.572 21.434 1.00 67.25 166 LYS A O 1
ATOM 1311 N N . LEU A 1 167 ? -2.785 40.847 22.143 1.00 57.72 167 LEU A N 1
ATOM 1312 C CA . LEU A 1 167 ? -3.736 41.671 22.882 1.00 57.72 167 LEU A CA 1
ATOM 1313 C C . LEU A 1 167 ? -2.966 42.425 23.979 1.00 57.72 167 LEU A C 1
ATOM 1315 O O . LEU A 1 167 ? -2.112 41.805 24.621 1.00 57.72 167 LEU A O 1
ATOM 1319 N N . PRO A 1 168 ? -3.198 43.736 24.151 1.00 62.81 168 PRO A N 1
ATOM 1320 C CA . PRO A 1 168 ? -2.609 44.468 25.262 1.00 62.81 168 PRO A CA 1
ATOM 1321 C C . PRO A 1 168 ? -3.095 43.853 26.581 1.00 62.81 168 PRO A C 1
ATOM 1323 O O . PRO A 1 168 ? -4.257 43.453 26.678 1.00 62.81 168 PRO A O 1
ATOM 1326 N N . ASN A 1 169 ? -2.168 43.725 27.534 1.00 63.22 169 ASN A N 1
ATOM 1327 C CA . ASN A 1 169 ? -2.443 43.253 28.893 1.00 63.22 169 ASN A CA 1
ATOM 1328 C C . ASN A 1 169 ? -3.338 44.234 29.650 1.00 63.22 169 ASN A C 1
ATOM 1330 O O . ASN A 1 169 ? -3.137 45.456 29.458 1.00 63.22 169 ASN A O 1
#

Secondary structure (DSSP, 8-state):
-HHHHHHHHHHHHHTTSS----------------TT--HHHHHHS--HHHHHHHHTS---TT--SS-TT--SS-S-HHHHHHHHHHSS-HHHH---BSB-SS--TTTS--HHHHHHHH-TTS--EEEES-HHHHHHH-TT-SEEEEHHHHHHHHHHHHHHHHTSPPPP-

Radius of gyration: 26.0 Å; chains: 1; bounding box: 77×58×64 Å